Protein AF-A0A0F9VJF4-F1 (afdb_monomer_lite)

Organism: NCBI:txid412755

pLDDT: mean 87.15, std 12.75, range [49.91, 96.56]

Structure (mmCIF, N/CA/C/O backbone):
data_AF-A0A0F9VJF4-F1
#
_entry.id   AF-A0A0F9VJF4-F1
#
loop_
_atom_site.group_PDB
_atom_site.id
_atom_site.type_symbol
_atom_site.label_atom_id
_atom_site.label_alt_id
_atom_site.label_comp_id
_atom_site.label_asym_id
_atom_site.label_entity_id
_atom_site.label_seq_id
_atom_site.pdbx_PDB_ins_code
_atom_site.Cartn_x
_atom_site.Cartn_y
_atom_site.Cartn_z
_atom_site.occupancy
_atom_site.B_iso_or_equiv
_atom_site.auth_seq_id
_atom_site.auth_comp_id
_atom_site.auth_asym_id
_atom_site.auth_atom_id
_atom_site.pdbx_PDB_model_num
ATOM 1 N N . MET A 1 1 ? -7.898 0.879 28.361 1.00 61.62 1 MET A N 1
ATOM 2 C CA . MET A 1 1 ? -7.599 1.303 26.979 1.00 61.62 1 MET A CA 1
ATOM 3 C C . MET A 1 1 ? -8.655 2.310 26.606 1.00 61.62 1 MET A C 1
ATOM 5 O O . MET A 1 1 ? -9.823 1.941 26.584 1.00 61.62 1 MET A O 1
ATOM 9 N N . ASP A 1 2 ? -8.260 3.557 26.392 1.00 74.00 2 ASP A N 1
ATOM 10 C CA . ASP A 1 2 ? -9.192 4.618 26.018 1.00 74.00 2 ASP A CA 1
ATOM 11 C C . ASP A 1 2 ? -9.779 4.330 24.628 1.00 74.00 2 ASP A C 1
ATOM 13 O O . ASP A 1 2 ? -9.102 3.765 23.764 1.00 74.00 2 ASP A O 1
ATOM 17 N N . GLU A 1 3 ? -11.040 4.696 24.392 1.00 73.00 3 GLU A N 1
ATOM 18 C CA . GLU A 1 3 ? -11.736 4.421 23.121 1.00 73.00 3 GLU A CA 1
ATOM 19 C C . GLU A 1 3 ? -10.981 4.975 21.902 1.00 73.00 3 GLU A C 1
ATOM 21 O O . GLU A 1 3 ? -10.977 4.367 20.828 1.00 73.00 3 GLU A O 1
ATOM 26 N N . LEU A 1 4 ? -10.278 6.091 22.107 1.00 74.12 4 LEU A N 1
ATOM 27 C CA . LEU A 1 4 ? -9.424 6.756 21.127 1.00 74.12 4 LEU A CA 1
ATOM 28 C C . LEU A 1 4 ? -8.246 5.859 20.705 1.00 74.12 4 LEU A C 1
ATOM 30 O O . LEU A 1 4 ? -8.039 5.618 19.519 1.00 74.12 4 LEU A O 1
ATOM 34 N N . SER A 1 5 ? -7.572 5.238 21.678 1.00 79.12 5 SER A N 1
ATOM 35 C CA . SER A 1 5 ? -6.473 4.295 21.432 1.00 79.12 5 SER A CA 1
ATOM 36 C C . SER A 1 5 ? -6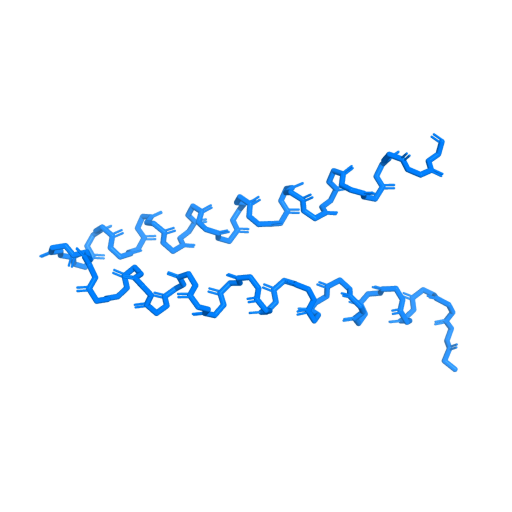.940 3.064 20.648 1.00 79.12 5 SER A C 1
ATOM 38 O O . SER A 1 5 ? -6.259 2.603 19.729 1.00 79.12 5 SER A O 1
ATOM 40 N N . MET A 1 6 ? -8.135 2.545 20.951 1.00 80.00 6 MET A N 1
ATOM 41 C CA . MET A 1 6 ? -8.681 1.397 20.225 1.00 80.00 6 MET A CA 1
ATOM 42 C C . MET A 1 6 ? -9.074 1.746 18.778 1.00 80.00 6 MET A C 1
ATOM 44 O O . MET A 1 6 ? -8.980 0.889 17.892 1.00 80.00 6 MET A O 1
ATOM 48 N N . TYR A 1 7 ? -9.517 2.978 18.518 1.00 81.44 7 TYR A N 1
ATOM 49 C CA . TYR A 1 7 ? -9.795 3.459 17.165 1.00 81.44 7 TYR A CA 1
ATOM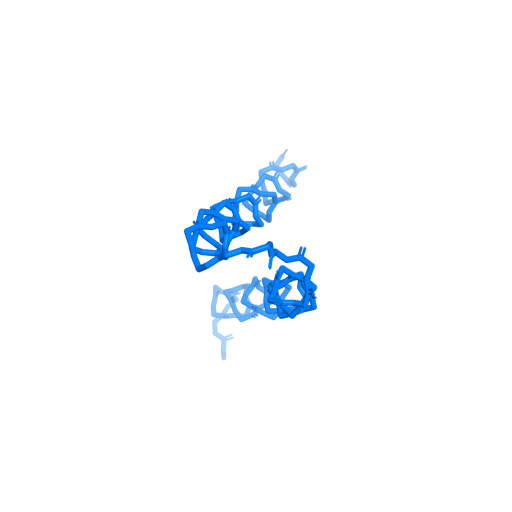 50 C C . TYR A 1 7 ? -8.513 3.559 16.327 1.00 81.44 7 TYR A C 1
ATOM 52 O O . TYR A 1 7 ? -8.480 3.040 15.207 1.00 81.44 7 TYR A O 1
ATOM 60 N N . ASP A 1 8 ? -7.449 4.130 16.894 1.00 84.31 8 ASP A N 1
ATOM 61 C CA . ASP A 1 8 ? -6.163 4.292 16.212 1.00 84.31 8 ASP A CA 1
ATOM 62 C C . ASP A 1 8 ? -5.548 2.940 15.842 1.00 84.31 8 ASP A C 1
ATOM 64 O O . ASP A 1 8 ? -5.156 2.717 14.696 1.00 84.31 8 ASP A O 1
ATOM 68 N N . ILE A 1 9 ? -5.556 1.975 16.766 1.00 88.56 9 ILE A N 1
ATOM 69 C CA . ILE A 1 9 ? -5.060 0.617 16.496 1.00 88.56 9 ILE A CA 1
ATOM 70 C C . ILE A 1 9 ? -5.844 -0.032 15.345 1.00 88.56 9 ILE A C 1
ATOM 72 O O . ILE A 1 9 ? -5.256 -0.606 14.427 1.00 88.56 9 ILE A O 1
ATOM 76 N N . LYS A 1 10 ? -7.179 0.089 15.340 1.00 88.56 10 LYS A N 1
ATOM 77 C CA . LYS A 1 10 ? -8.021 -0.446 14.255 1.00 88.56 10 LYS A CA 1
ATOM 78 C C . LYS A 1 10 ? -7.728 0.223 12.912 1.00 88.56 10 LYS A C 1
ATOM 80 O O . LYS A 1 10 ? -7.832 -0.445 11.882 1.00 88.56 10 LYS A O 1
ATOM 85 N N . PHE A 1 11 ? -7.401 1.514 12.902 1.00 89.69 11 PHE A N 1
ATOM 86 C CA . PHE A 1 11 ? -6.992 2.224 11.693 1.00 89.69 11 PHE A CA 1
ATOM 87 C C . PHE A 1 11 ? -5.679 1.658 11.145 1.00 89.69 11 PHE A C 1
ATOM 89 O O . PHE A 1 11 ? -5.638 1.254 9.983 1.00 89.69 11 PHE A O 1
ATOM 96 N N . TRP A 1 12 ? -4.652 1.534 11.987 1.00 90.50 12 TRP A N 1
ATOM 97 C CA . TRP A 1 12 ? -3.342 1.019 11.581 1.00 90.50 12 TRP A CA 1
ATOM 98 C C . TRP A 1 12 ? -3.384 -0.438 11.120 1.00 90.50 12 TRP A C 1
ATOM 100 O O . TRP A 1 12 ? -2.743 -0.781 10.130 1.00 90.50 12 TRP A O 1
ATOM 110 N N . ILE A 1 13 ? -4.203 -1.282 11.755 1.00 93.19 13 ILE A N 1
ATOM 111 C CA . ILE A 1 13 ? -4.423 -2.663 11.300 1.00 93.19 13 ILE A CA 1
ATOM 112 C C . ILE A 1 13 ? -5.025 -2.674 9.888 1.00 93.19 13 ILE A C 1
ATOM 114 O O . ILE A 1 13 ? -4.532 -3.378 9.009 1.00 93.19 13 ILE A O 1
ATOM 118 N N . LYS A 1 14 ? -6.070 -1.873 9.636 1.00 92.62 14 LYS A N 1
ATOM 119 C CA . LYS A 1 14 ? -6.682 -1.772 8.298 1.00 92.62 14 LYS A CA 1
ATOM 120 C C . LYS A 1 14 ? -5.711 -1.211 7.266 1.00 92.62 14 LYS A C 1
ATOM 122 O O . LYS A 1 14 ? -5.724 -1.665 6.126 1.00 92.62 14 LYS A O 1
ATOM 127 N N . PHE A 1 15 ? -4.888 -0.243 7.664 1.00 94.19 15 PHE A N 1
ATOM 128 C CA . PHE A 1 15 ? -3.843 0.312 6.817 1.00 94.19 15 PHE A CA 1
ATOM 129 C C . PHE A 1 15 ? -2.840 -0.772 6.424 1.00 94.19 15 PHE A C 1
ATOM 131 O O . PHE A 1 15 ? -2.636 -0.991 5.237 1.00 94.19 15 PHE A O 1
ATOM 138 N N . ALA A 1 16 ? -2.292 -1.51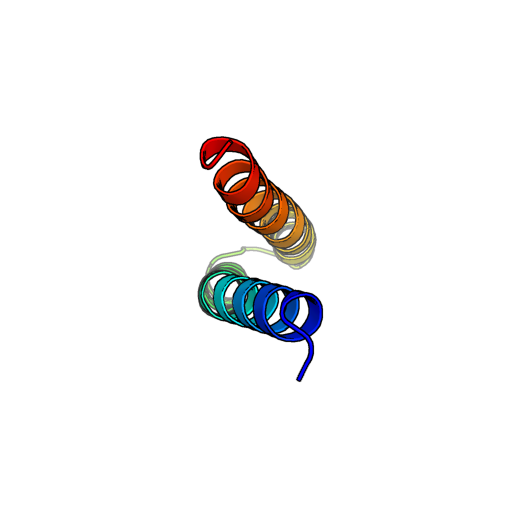4 7.391 1.00 94.06 16 ALA A N 1
ATOM 139 C CA . ALA A 1 16 ? -1.311 -2.567 7.140 1.00 94.06 16 ALA A CA 1
ATOM 140 C C . ALA A 1 16 ? -1.862 -3.688 6.242 1.00 94.06 16 ALA A C 1
ATOM 142 O O . ALA A 1 16 ? -1.184 -4.110 5.309 1.00 94.06 16 ALA A O 1
ATOM 143 N N . ILE A 1 17 ? -3.108 -4.124 6.470 1.00 95.62 17 ILE A N 1
ATOM 144 C CA . ILE A 1 17 ? -3.766 -5.162 5.656 1.00 95.62 17 ILE A CA 1
ATOM 145 C C . ILE A 1 17 ? -3.901 -4.737 4.188 1.00 95.62 17 ILE A C 1
ATOM 147 O O . ILE A 1 17 ? -3.814 -5.581 3.302 1.00 95.62 17 ILE A O 1
ATOM 151 N N . LEU A 1 18 ? -4.122 -3.449 3.917 1.00 94.31 18 LEU A N 1
ATOM 152 C CA . LEU A 1 18 ? -4.219 -2.932 2.550 1.00 94.31 18 LEU A CA 1
ATOM 153 C C . LEU A 1 18 ? -2.842 -2.630 1.952 1.00 94.31 18 LEU A C 1
ATOM 155 O O . LEU A 1 18 ? -2.613 -2.896 0.776 1.00 94.31 18 LEU A O 1
ATOM 159 N N . PHE A 1 19 ? -1.939 -2.076 2.757 1.00 95.44 19 PHE A N 1
ATOM 160 C CA . PHE A 1 19 ? -0.644 -1.591 2.303 1.00 95.44 19 PHE A CA 1
ATOM 161 C C . PHE A 1 19 ? 0.321 -2.733 1.998 1.00 95.44 19 PHE A C 1
ATOM 163 O O . PHE A 1 19 ? 0.894 -2.746 0.919 1.00 95.44 19 PHE A O 1
ATOM 170 N N . VAL A 1 20 ? 0.466 -3.727 2.883 1.00 95.75 20 VAL A N 1
ATOM 171 C CA . VAL A 1 20 ? 1.479 -4.787 2.714 1.00 95.75 20 VAL A CA 1
ATOM 172 C C . VAL A 1 20 ? 1.286 -5.604 1.426 1.00 95.75 20 VAL A C 1
ATOM 174 O O . VAL A 1 20 ? 2.256 -5.750 0.683 1.00 95.75 20 VAL A O 1
ATOM 177 N N . PRO A 1 21 ? 0.083 -6.113 1.090 1.00 96.56 21 PRO A N 1
ATOM 178 C CA . PRO A 1 21 ? -0.104 -6.865 -0.151 1.00 96.56 21 PRO A CA 1
ATOM 179 C C . PRO A 1 21 ? 0.078 -5.997 -1.400 1.00 96.56 21 PRO A C 1
ATOM 181 O O . PRO A 1 21 ? 0.621 -6.467 -2.399 1.00 96.56 21 PRO A O 1
ATOM 184 N N . LEU A 1 22 ? -0.359 -4.733 -1.343 1.00 94.94 22 LEU A N 1
ATOM 185 C CA . LEU A 1 22 ? -0.211 -3.786 -2.445 1.00 94.94 22 LEU A CA 1
ATOM 186 C C . LEU A 1 22 ? 1.262 -3.447 -2.688 1.00 94.94 22 LEU A C 1
ATOM 188 O O . LEU A 1 22 ? 1.712 -3.464 -3.828 1.00 94.94 22 LEU A O 1
ATOM 192 N N . GLU A 1 23 ? 2.011 -3.192 -1.620 1.00 94.69 23 GLU A N 1
ATOM 193 C CA . GLU A 1 23 ? 3.439 -2.895 -1.668 1.00 94.69 23 GLU A CA 1
ATOM 194 C C . GLU A 1 23 ? 4.217 -4.080 -2.250 1.00 94.69 23 GLU A C 1
ATOM 196 O O . GLU A 1 23 ? 5.007 -3.906 -3.175 1.00 94.69 23 GLU A O 1
ATOM 201 N N . LEU A 1 24 ? 3.931 -5.308 -1.798 1.00 96.19 24 LEU A N 1
ATOM 202 C CA . LEU A 1 24 ? 4.523 -6.517 -2.381 1.00 96.19 24 LEU A CA 1
ATOM 203 C C . LEU A 1 24 ? 4.225 -6.619 -3.882 1.00 96.19 24 LEU A C 1
ATOM 205 O O . LEU A 1 24 ? 5.127 -6.880 -4.675 1.00 96.19 24 LEU A O 1
ATOM 209 N N . TRP A 1 25 ? 2.979 -6.372 -4.289 1.00 96.44 25 TRP A N 1
ATOM 210 C CA . TRP A 1 25 ? 2.604 -6.388 -5.701 1.00 96.44 25 TRP A CA 1
ATOM 211 C C . TRP A 1 25 ? 3.343 -5.321 -6.524 1.00 96.44 25 TRP A C 1
ATOM 213 O O . TRP A 1 25 ? 3.792 -5.619 -7.634 1.00 96.44 25 TRP A O 1
ATOM 223 N N . ILE A 1 26 ? 3.526 -4.115 -5.974 1.00 95.62 26 ILE A N 1
ATOM 224 C CA . ILE A 1 26 ? 4.322 -3.040 -6.583 1.00 95.62 26 ILE A CA 1
ATOM 225 C C . ILE A 1 26 ? 5.768 -3.502 -6.778 1.00 95.62 26 ILE A C 1
ATOM 227 O O . ILE A 1 26 ? 6.302 -3.355 -7.874 1.00 95.62 26 ILE A O 1
ATOM 231 N N . PHE A 1 27 ? 6.385 -4.115 -5.765 1.00 94.38 27 PHE A N 1
ATOM 232 C CA . PHE A 1 27 ? 7.759 -4.614 -5.862 1.00 94.38 27 PHE A CA 1
ATOM 233 C C . PHE A 1 27 ? 7.943 -5.683 -6.947 1.00 94.38 27 PHE A C 1
ATOM 235 O O . PHE A 1 27 ? 8.964 -5.673 -7.630 1.00 94.38 27 PHE A O 1
ATOM 242 N N . PHE A 1 28 ? 6.973 -6.583 -7.133 1.00 95.38 28 PHE A N 1
ATOM 243 C CA . PHE A 1 28 ? 7.055 -7.624 -8.167 1.00 95.38 28 PHE A CA 1
ATOM 244 C C . PHE A 1 28 ? 6.720 -7.127 -9.576 1.00 95.38 28 PHE A C 1
ATOM 246 O O . PHE A 1 28 ? 7.218 -7.685 -10.551 1.00 95.38 28 PHE A O 1
ATOM 253 N N . SER A 1 29 ? 5.866 -6.110 -9.694 1.00 94.62 29 SER A N 1
ATOM 254 C CA . SER A 1 29 ? 5.310 -5.686 -10.987 1.00 94.62 29 SER A CA 1
ATOM 255 C C . SER A 1 29 ? 5.987 -4.442 -11.563 1.00 94.62 29 SER A C 1
ATOM 257 O O . SER A 1 29 ? 5.901 -4.192 -12.765 1.00 94.62 29 SER A O 1
ATOM 259 N N . ALA A 1 30 ? 6.634 -3.626 -10.727 1.00 94.44 30 ALA A N 1
ATOM 260 C CA . ALA A 1 30 ? 7.243 -2.381 -11.170 1.00 94.44 30 ALA A CA 1
ATOM 261 C C . ALA A 1 30 ? 8.535 -2.639 -11.975 1.00 94.44 30 ALA A C 1
ATOM 263 O O . ALA A 1 30 ? 9.422 -3.357 -11.517 1.00 94.44 30 ALA A O 1
ATOM 264 N N . PRO A 1 31 ? 8.707 -1.995 -13.144 1.00 91.00 31 PRO A N 1
ATOM 265 C CA . PRO A 1 31 ? 9.840 -2.265 -14.032 1.00 91.00 31 PRO A CA 1
ATOM 266 C C . PRO A 1 31 ? 11.158 -1.627 -13.568 1.00 91.00 31 PRO A C 1
ATOM 268 O O . PRO A 1 31 ? 12.222 -1.961 -14.082 1.00 91.00 31 PRO A O 1
ATOM 271 N N . SER A 1 32 ? 11.118 -0.661 -12.643 1.00 94.88 32 SER A N 1
ATOM 272 C CA . SER A 1 32 ? 12.324 -0.030 -12.098 1.00 94.88 32 SER A CA 1
ATOM 273 C C . SER A 1 32 ? 12.084 0.602 -10.727 1.00 94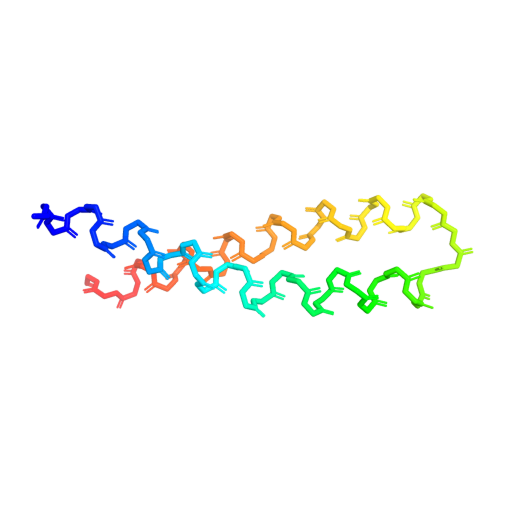.88 32 SER A C 1
ATOM 275 O O . SER A 1 32 ? 10.948 0.869 -10.335 1.00 94.88 32 SER A O 1
ATOM 277 N N . ILE A 1 33 ? 13.174 0.918 -10.019 1.00 93.31 33 ILE A N 1
ATOM 278 C CA . ILE A 1 33 ? 13.132 1.495 -8.665 1.00 93.31 33 ILE A CA 1
ATOM 279 C C . ILE A 1 33 ? 12.369 2.826 -8.589 1.00 93.31 33 ILE A C 1
ATOM 281 O O . ILE A 1 33 ? 11.736 3.124 -7.581 1.00 93.31 33 ILE A O 1
ATOM 285 N N . LYS A 1 34 ? 12.382 3.617 -9.672 1.00 95.31 34 LYS A N 1
ATOM 286 C CA . LYS A 1 34 ? 11.645 4.887 -9.747 1.00 95.31 34 LYS A CA 1
ATOM 287 C C . LYS A 1 34 ? 10.137 4.652 -9.660 1.00 95.31 34 LYS A C 1
ATOM 289 O O . LYS A 1 34 ? 9.444 5.408 -8.988 1.00 95.31 34 LYS A O 1
ATOM 294 N N . TRP A 1 35 ? 9.651 3.596 -10.315 1.00 94.56 35 TRP A N 1
ATOM 295 C CA . TRP A 1 35 ? 8.242 3.209 -10.286 1.00 94.56 35 TRP A CA 1
ATOM 296 C C . TRP A 1 35 ? 7.845 2.604 -8.952 1.00 94.56 35 TRP A C 1
ATOM 298 O O . TRP A 1 35 ? 6.768 2.931 -8.473 1.00 94.56 35 TRP A O 1
ATOM 308 N N . VAL A 1 36 ? 8.719 1.799 -8.339 1.00 94.88 36 VAL A N 1
ATOM 309 C CA . VAL A 1 36 ? 8.503 1.308 -6.971 1.00 94.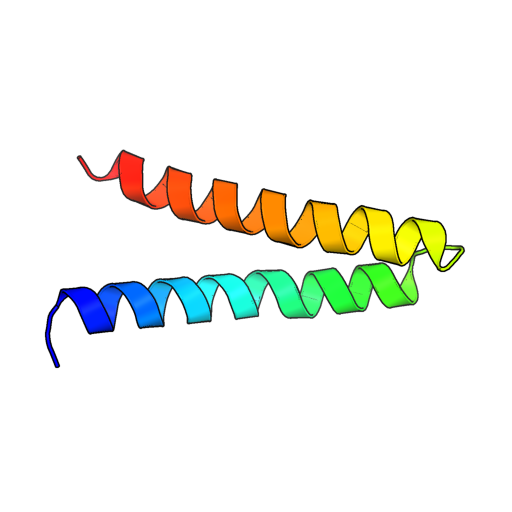88 36 VAL A CA 1
ATOM 310 C C . VAL A 1 36 ? 8.293 2.496 -6.043 1.00 94.88 36 VAL A C 1
ATOM 312 O O . VAL A 1 36 ? 7.213 2.640 -5.500 1.00 94.88 36 VAL A O 1
ATOM 315 N N . LEU A 1 37 ? 9.253 3.423 -5.966 1.00 94.69 37 LEU A N 1
ATOM 316 C CA . LEU A 1 37 ? 9.143 4.593 -5.090 1.00 94.69 37 LEU A CA 1
ATOM 317 C C . LEU A 1 37 ? 7.873 5.409 -5.363 1.00 94.69 37 LEU A C 1
ATOM 319 O O . LEU A 1 37 ? 7.131 5.715 -4.433 1.00 94.69 37 LEU A O 1
ATOM 323 N N . LEU A 1 38 ? 7.595 5.736 -6.629 1.00 96.12 38 LEU A N 1
ATOM 324 C CA . LEU A 1 38 ? 6.412 6.516 -6.998 1.00 96.12 38 LEU A CA 1
ATOM 325 C C . LEU A 1 38 ? 5.109 5.825 -6.563 1.00 96.12 38 LEU A C 1
ATOM 327 O O . LEU A 1 38 ? 4.232 6.467 -5.982 1.00 96.12 38 LEU A O 1
ATOM 331 N N . LEU A 1 39 ? 4.986 4.525 -6.838 1.00 95.69 39 LEU A N 1
ATOM 332 C CA . LEU A 1 39 ? 3.793 3.745 -6.526 1.00 95.69 39 LEU A CA 1
ATOM 333 C C . LEU A 1 39 ? 3.662 3.483 -5.025 1.00 95.69 39 LEU A C 1
ATOM 335 O O . LEU A 1 39 ? 2.554 3.597 -4.516 1.00 95.69 39 LEU A O 1
ATOM 339 N N . SER A 1 40 ? 4.755 3.218 -4.309 1.00 94.69 40 SER A N 1
ATOM 340 C CA . SER A 1 40 ? 4.770 3.050 -2.851 1.00 94.69 40 SER A CA 1
ATOM 341 C C . SER A 1 40 ? 4.304 4.323 -2.144 1.00 94.69 40 SER A C 1
ATOM 343 O O . SER A 1 40 ? 3.418 4.282 -1.290 1.00 94.69 40 SER A O 1
ATOM 345 N N . PHE A 1 41 ? 4.819 5.494 -2.544 1.00 95.56 41 PHE A N 1
ATOM 346 C CA . PHE A 1 41 ? 4.347 6.776 -2.005 1.00 95.56 41 PHE A CA 1
ATOM 347 C C . PHE A 1 41 ? 2.868 7.020 -2.333 1.00 95.56 41 PHE A C 1
ATOM 349 O O . PHE A 1 41 ? 2.094 7.414 -1.456 1.00 95.56 41 PHE A O 1
ATOM 356 N N . GLY A 1 42 ? 2.454 6.743 -3.572 1.00 95.25 42 GLY A N 1
ATOM 357 C CA . GLY A 1 42 ? 1.053 6.836 -3.982 1.00 95.25 42 GLY A CA 1
ATOM 358 C C . GLY A 1 42 ? 0.137 5.894 -3.193 1.00 95.25 42 GLY A C 1
ATOM 359 O O . GLY A 1 42 ? -0.951 6.297 -2.785 1.00 95.25 42 GLY A O 1
ATOM 360 N N . ALA A 1 43 ? 0.588 4.670 -2.921 1.00 94.75 43 ALA A N 1
ATOM 361 C CA . ALA A 1 43 ? -0.126 3.664 -2.146 1.00 94.75 43 ALA A CA 1
ATOM 362 C C . ALA A 1 43 ? -0.347 4.115 -0.698 1.00 94.75 43 ALA A C 1
ATOM 364 O O . ALA A 1 43 ? -1.474 4.036 -0.206 1.00 94.75 43 ALA A O 1
ATOM 365 N N . ILE A 1 44 ? 0.687 4.657 -0.040 1.00 95.06 44 ILE A N 1
ATOM 366 C CA . ILE A 1 44 ? 0.579 5.213 1.318 1.00 95.06 44 ILE A CA 1
ATOM 367 C C . ILE A 1 44 ? -0.499 6.300 1.355 1.00 95.06 44 ILE A C 1
ATOM 369 O O . ILE A 1 44 ? -1.442 6.214 2.145 1.00 95.06 44 ILE A O 1
ATOM 373 N N . VAL A 1 45 ? -0.389 7.305 0.479 1.00 94.81 45 VAL A N 1
ATOM 374 C CA . VAL A 1 45 ? -1.317 8.446 0.448 1.00 94.81 45 VAL A CA 1
ATOM 375 C C . VAL A 1 45 ? -2.736 7.992 0.096 1.00 94.81 45 VAL A C 1
ATOM 377 O O . VAL A 1 45 ? -3.695 8.372 0.768 1.00 94.81 45 VAL A O 1
ATOM 380 N N . GLY A 1 46 ? -2.884 7.138 -0.918 1.00 94.12 46 G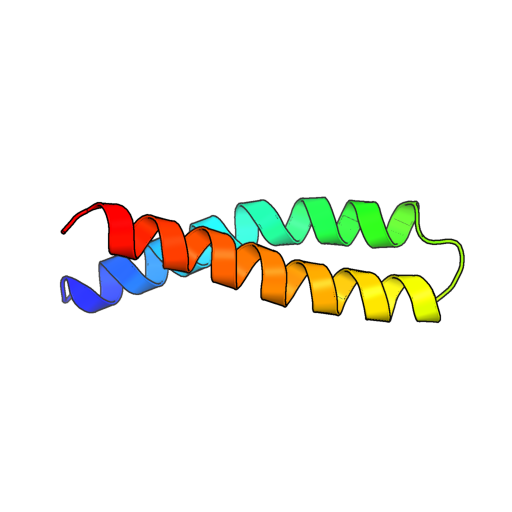LY A N 1
ATOM 381 C CA . GLY A 1 46 ? -4.176 6.637 -1.380 1.00 94.12 46 GLY A CA 1
ATOM 382 C C . GLY A 1 46 ? -4.915 5.826 -0.316 1.00 94.12 46 GLY A C 1
ATOM 383 O O . GLY A 1 46 ? -6.095 6.074 -0.062 1.00 94.12 46 GLY A O 1
ATOM 384 N N . ILE A 1 47 ? -4.227 4.898 0.359 1.00 94.06 47 ILE A N 1
ATOM 385 C CA . ILE A 1 47 ? -4.824 4.084 1.429 1.00 94.06 47 ILE A CA 1
ATOM 386 C C . ILE A 1 47 ? -5.182 4.963 2.629 1.00 94.06 47 ILE A C 1
ATOM 388 O O . ILE A 1 47 ? -6.271 4.818 3.193 1.00 94.06 47 ILE A O 1
ATOM 392 N N . PHE A 1 48 ? -4.310 5.904 2.999 1.00 92.38 48 PHE A N 1
ATOM 393 C CA . PHE A 1 48 ? -4.565 6.817 4.109 1.00 92.38 48 PHE A CA 1
ATOM 394 C C . PHE A 1 48 ? -5.817 7.672 3.865 1.00 92.38 48 PHE A C 1
ATOM 396 O O . PHE A 1 48 ? -6.692 7.758 4.733 1.00 92.38 48 PHE A O 1
ATOM 403 N N . LEU A 1 49 ? -5.958 8.240 2.662 1.00 91.06 49 LEU A N 1
ATOM 404 C CA . LEU A 1 49 ? -7.145 9.000 2.259 1.00 91.06 49 LEU A CA 1
ATOM 405 C C . LEU A 1 49 ? -8.404 8.124 2.233 1.00 91.06 49 LEU A C 1
ATOM 407 O O . LEU A 1 49 ? -9.444 8.526 2.755 1.00 91.06 49 LEU A O 1
ATOM 411 N N . ALA A 1 50 ? -8.316 6.905 1.694 1.00 90.44 50 ALA A N 1
ATOM 412 C CA . ALA A 1 50 ? -9.446 5.979 1.629 1.00 90.44 50 ALA A CA 1
ATOM 413 C C . ALA A 1 50 ? -9.958 5.565 3.022 1.00 90.44 50 ALA A C 1
ATOM 415 O O . ALA A 1 50 ? -11.169 5.446 3.238 1.00 90.44 50 ALA A O 1
ATOM 416 N N . LEU A 1 51 ? -9.054 5.355 3.984 1.00 89.56 51 LEU A N 1
ATOM 417 C CA . LEU A 1 51 ? -9.420 5.024 5.363 1.00 89.56 51 LEU A CA 1
ATOM 418 C C . LEU A 1 51 ? -9.926 6.247 6.139 1.00 89.56 51 LEU A C 1
ATOM 420 O O . LEU A 1 51 ? -10.881 6.118 6.908 1.00 89.56 51 LEU A O 1
ATOM 424 N N . SER A 1 52 ? -9.362 7.429 5.886 1.00 85.62 52 SER A N 1
ATOM 425 C CA . SER A 1 52 ? -9.814 8.695 6.480 1.00 85.62 52 SER A CA 1
ATOM 426 C C . SER A 1 52 ? -11.215 9.084 5.997 1.00 85.62 52 SER A C 1
ATOM 428 O O . SER A 1 52 ? -12.073 9.450 6.797 1.00 85.62 52 SER A O 1
ATOM 430 N N . GLY A 1 53 ? -11.514 8.906 4.707 1.00 75.19 53 GLY A N 1
ATOM 431 C CA . GLY A 1 53 ? -12.847 9.163 4.150 1.00 75.19 53 GLY A CA 1
ATOM 432 C C . GLY A 1 53 ? -13.937 8.246 4.722 1.00 75.19 53 GLY A C 1
ATOM 433 O O . GLY A 1 53 ? -15.076 8.671 4.916 1.00 75.19 53 GLY A O 1
ATOM 434 N N . LYS A 1 54 ? -13.596 6.998 5.079 1.00 61.84 54 LYS A N 1
ATOM 435 C CA . LYS A 1 54 ? -14.526 6.082 5.769 1.00 61.84 54 LYS A CA 1
ATOM 436 C C . LYS A 1 54 ? -14.867 6.529 7.194 1.00 61.84 54 LYS A C 1
ATOM 438 O O . LYS A 1 54 ? -15.938 6.169 7.677 1.00 61.84 54 LYS A O 1
ATOM 443 N N . SER A 1 55 ? -13.991 7.293 7.847 1.00 56.66 55 SER A N 1
ATOM 444 C CA . SER A 1 55 ? -14.256 7.900 9.158 1.00 56.66 55 SER A CA 1
ATOM 445 C C . SER A 1 55 ? -15.327 8.995 9.067 1.00 56.66 55 SER A C 1
ATOM 447 O O . SER A 1 55 ? -16.268 9.000 9.859 1.00 56.66 55 SER A O 1
ATOM 449 N N . LEU A 1 56 ? -15.256 9.852 8.038 1.00 56.97 56 LEU A N 1
ATOM 450 C CA . LEU A 1 56 ? -16.206 10.955 7.831 1.00 56.97 56 LEU A CA 1
ATOM 451 C C . LEU A 1 56 ? -17.642 10.497 7.537 1.00 56.97 56 LEU A C 1
ATOM 453 O O . LEU A 1 56 ? -18.583 11.173 7.934 1.00 56.97 56 LEU A O 1
ATOM 457 N N . ARG A 1 57 ? -17.834 9.344 6.884 1.00 54.78 57 ARG A N 1
ATOM 458 C CA . ARG A 1 57 ? -19.168 8.853 6.480 1.00 54.78 57 ARG A CA 1
ATOM 459 C C . ARG A 1 57 ? -20.060 8.379 7.646 1.00 54.78 57 ARG A C 1
ATOM 461 O O . ARG A 1 57 ? -21.207 8.018 7.412 1.00 54.78 57 ARG A O 1
ATOM 468 N N . ARG A 1 58 ? -19.548 8.314 8.882 1.00 55.22 58 ARG A N 1
ATOM 469 C CA . ARG A 1 58 ? -20.314 7.891 10.076 1.00 55.22 58 ARG A CA 1
ATOM 470 C C . ARG A 1 58 ? -20.848 9.047 10.935 1.00 55.22 58 ARG A C 1
ATOM 472 O O . ARG A 1 58 ? -21.397 8.761 11.996 1.00 55.22 58 ARG A O 1
ATOM 479 N N . ARG A 1 59 ? -20.679 10.304 10.513 1.00 49.91 59 ARG A N 1
ATOM 480 C CA . ARG A 1 59 ? -21.388 11.448 11.104 1.00 49.91 59 ARG A CA 1
ATOM 481 C C . ARG A 1 59 ? -22.656 11.754 10.328 1.00 49.91 59 ARG A C 1
ATOM 483 O O . ARG A 1 59 ? -22.598 11.665 9.083 1.00 49.91 59 ARG A O 1
#

Sequence (59 aa):
MDELSMYDIKFWIKFAILFVPLELWIFFSAPSIKWVLLLSFGAIVGIFLALSGKSLRRR

Radius of gyration: 14.01 Å; chains: 1; bounding box: 34×19×41 Å

Foldseek 3Di:
DDPVVVVVVVLVVQLCVQLVVQLVVQVVPPPDPVSSVVVSVVSNVVSNVVSVVVVVVVD

Secondary structure (DSSP, 8-state):
--HHHHHHHHHHHHHHHHHHHHHHHHHHH-SSHHHHHHHHHHHHHHHHHHHHHHHHTT-